Protein AF-A0A5N5Q517-F1 (afdb_monomer)

Solvent-accessible surface area (backbone atoms only — not comparable to full-atom values): 6797 Å² total; per-residue (Å²): 134,90,83,88,81,89,80,87,79,90,72,92,70,87,69,72,79,71,74,73,69,79,69,81,58,79,73,76,69,47,60,68,62,54,40,63,75,42,40,42,101,81,62,33,17,49,59,70,39,53,51,51,47,37,62,74,76,37,30,89,57,47,82,77,71,52,73,65,60,47,52,56,48,47,65,67,34,26,78,87,68,78,72,39,32,40,63,68,30,41,38,51,40,53,53,48,43,56,68,71,30,73,72,77,74,82,124

Structure (mmCIF, N/CA/C/O backbone):
data_AF-A0A5N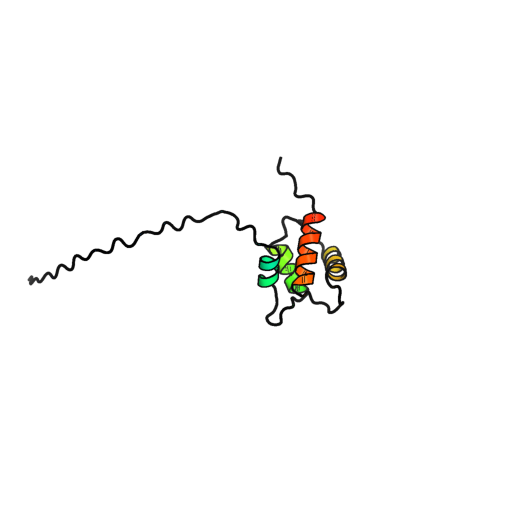5Q517-F1
#
_entry.id   AF-A0A5N5Q517-F1
#
loop_
_atom_site.group_PDB
_atom_site.id
_atom_site.type_symbol
_atom_site.label_atom_id
_atom_site.label_alt_id
_atom_site.label_comp_id
_atom_site.label_asym_id
_atom_site.label_entity_id
_atom_site.label_seq_id
_atom_site.pdbx_PDB_ins_code
_atom_site.Cartn_x
_atom_site.Cartn_y
_atom_site.Cartn_z
_atom_site.occupancy
_atom_site.B_iso_or_equiv
_atom_site.auth_seq_id
_atom_site.auth_comp_id
_atom_site.auth_asym_id
_atom_site.auth_atom_id
_atom_site.pdbx_PDB_model_num
ATOM 1 N N . MET A 1 1 ? -2.087 72.051 -16.065 1.00 37.78 1 MET A N 1
ATOM 2 C CA . MET A 1 1 ? -2.881 72.441 -17.249 1.00 37.78 1 MET A CA 1
ATOM 3 C C . MET A 1 1 ? -3.238 71.177 -18.006 1.00 37.78 1 MET A C 1
ATOM 5 O O . MET A 1 1 ? -2.359 70.367 -18.259 1.00 37.78 1 MET A O 1
ATOM 9 N N . ALA A 1 2 ? -4.532 70.981 -18.243 1.00 43.22 2 ALA A N 1
ATOM 10 C CA . ALA A 1 2 ? -5.119 69.810 -18.879 1.00 43.22 2 ALA A CA 1
ATOM 11 C C . ALA A 1 2 ? -4.736 69.686 -20.360 1.00 43.22 2 ALA A C 1
ATOM 13 O O . ALA A 1 2 ? -4.590 70.708 -21.030 1.00 43.22 2 ALA A O 1
ATOM 14 N N . ARG A 1 3 ? -4.718 68.454 -20.888 1.00 48.12 3 ARG A N 1
ATOM 15 C CA . ARG A 1 3 ? -5.275 68.164 -22.216 1.00 48.12 3 ARG A CA 1
ATOM 16 C C . ARG A 1 3 ? -5.616 66.680 -22.384 1.00 48.12 3 ARG A C 1
ATOM 18 O O . ARG A 1 3 ? -4.802 65.795 -22.165 1.00 48.12 3 ARG A O 1
ATOM 25 N N . TYR A 1 4 ? -6.882 66.494 -22.722 1.00 53.94 4 TYR A N 1
ATOM 26 C CA . TYR A 1 4 ? 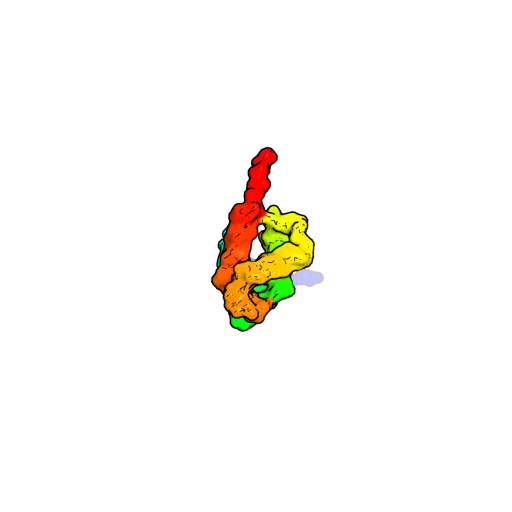-7.653 65.278 -22.912 1.00 53.94 4 TYR A CA 1
ATOM 27 C C . TYR A 1 4 ? -7.211 64.482 -24.145 1.00 53.94 4 TYR A C 1
ATOM 29 O O . TYR A 1 4 ? -6.849 65.082 -25.156 1.00 53.94 4 TYR A O 1
ATOM 37 N N . SER A 1 5 ? -7.414 63.164 -24.130 1.00 53.16 5 SER A N 1
ATOM 38 C CA . SER A 1 5 ? -8.259 62.518 -25.146 1.00 53.16 5 SER A CA 1
ATOM 39 C C . SER A 1 5 ? -8.678 61.123 -24.702 1.00 53.16 5 SER A C 1
ATOM 41 O O . SER A 1 5 ? -7.855 60.247 -24.455 1.00 53.16 5 SER A O 1
ATOM 43 N N . LEU A 1 6 ? -9.997 60.975 -24.595 1.00 52.53 6 LEU A N 1
ATOM 44 C CA . LEU A 1 6 ? -10.712 59.722 -24.462 1.00 52.53 6 LEU A CA 1
ATOM 45 C C . LEU A 1 6 ? -10.476 58.856 -25.701 1.00 52.53 6 LEU A C 1
ATOM 47 O O . LEU A 1 6 ? -10.674 59.332 -26.814 1.00 52.53 6 LEU A O 1
ATOM 51 N N . TRP A 1 7 ? -10.231 57.566 -25.492 1.00 52.56 7 TRP A N 1
ATOM 52 C CA . TRP A 1 7 ? -10.779 56.540 -26.372 1.00 52.56 7 TRP A CA 1
ATOM 53 C C . TRP A 1 7 ? -11.496 55.516 -25.505 1.00 52.56 7 TRP A C 1
ATOM 55 O O . TRP A 1 7 ? -10.900 54.729 -24.775 1.00 52.56 7 TRP A O 1
ATOM 65 N N . VAL A 1 8 ? -12.820 55.623 -25.545 1.00 55.00 8 VAL A N 1
ATOM 66 C CA . VAL A 1 8 ? -13.767 54.675 -24.979 1.00 55.00 8 VAL A CA 1
ATOM 67 C C . VAL A 1 8 ? -13.734 53.439 -25.871 1.00 55.00 8 VAL A C 1
ATOM 69 O O . VAL A 1 8 ? -14.252 53.470 -26.982 1.00 55.00 8 VAL A O 1
ATOM 72 N N . ALA A 1 9 ? -13.129 52.354 -25.395 1.00 54.66 9 ALA A N 1
ATOM 73 C CA . ALA A 1 9 ? -13.336 51.023 -25.955 1.00 54.66 9 ALA A CA 1
ATOM 74 C C . ALA A 1 9 ? -14.180 50.225 -24.958 1.00 54.66 9 ALA A C 1
ATOM 76 O O . ALA A 1 9 ? -13.684 49.440 -24.154 1.00 54.66 9 ALA A O 1
ATOM 77 N N . ALA A 1 10 ? -15.483 50.500 -24.984 1.00 55.69 10 ALA A N 1
ATOM 78 C CA . ALA A 1 10 ? -16.496 49.661 -24.374 1.00 55.69 10 ALA A CA 1
ATOM 79 C C . ALA A 1 10 ? -16.704 48.426 -25.263 1.00 55.69 10 ALA A C 1
ATOM 81 O O . ALA A 1 10 ? -17.483 48.455 -26.209 1.00 55.69 10 ALA A O 1
ATOM 82 N N . LEU A 1 11 ? -15.991 47.348 -24.957 1.00 51.28 11 LEU A N 1
ATOM 83 C CA . LEU A 1 11 ? -16.330 45.983 -25.355 1.00 51.28 11 LEU A CA 1
ATOM 84 C C . LEU A 1 11 ? -16.108 45.161 -24.082 1.00 51.28 11 LEU A C 1
ATOM 86 O O . LEU A 1 11 ? -14.986 44.922 -23.660 1.00 51.28 11 LEU A O 1
ATOM 90 N N . GLY A 1 12 ? -17.152 44.897 -23.306 1.00 56.22 12 GLY A N 1
ATOM 91 C CA . GLY A 1 12 ? -18.132 43.915 -23.745 1.00 56.22 12 GLY A CA 1
ATOM 92 C C . GLY A 1 12 ? -17.532 42.523 -23.591 1.00 56.22 12 GLY A C 1
ATOM 93 O O . GLY A 1 12 ? -17.468 41.768 -24.550 1.00 56.22 12 GLY A O 1
ATOM 94 N N . LEU A 1 13 ? -17.045 42.201 -22.393 1.00 48.34 13 LEU A N 1
ATOM 95 C CA . LEU A 1 13 ? -16.690 40.837 -22.050 1.00 48.34 13 LEU A CA 1
ATOM 96 C C . LEU A 1 13 ? -17.149 40.582 -20.619 1.00 48.34 13 LEU A C 1
ATOM 98 O O . LEU A 1 13 ? -16.394 40.656 -19.652 1.00 48.34 13 LEU A O 1
ATOM 102 N N . VAL A 1 14 ? -18.449 40.309 -20.504 1.00 54.88 14 VAL A N 1
ATOM 103 C CA . VAL A 1 14 ? -18.998 39.518 -19.405 1.00 54.88 14 VAL A CA 1
ATOM 104 C C . VAL A 1 14 ? -18.382 38.129 -19.564 1.00 54.88 14 VAL A C 1
ATOM 106 O O . VAL A 1 14 ? -18.984 37.216 -20.122 1.00 54.88 14 VAL A O 1
ATOM 109 N N . CYS A 1 15 ? -17.123 37.985 -19.151 1.00 49.09 15 CYS A N 1
ATOM 110 C CA . CYS A 1 15 ? -16.556 36.678 -18.907 1.00 49.09 15 CYS A CA 1
ATOM 111 C C . CYS A 1 15 ? -17.254 36.197 -17.651 1.00 49.09 15 CYS A C 1
ATOM 113 O O . CYS A 1 15 ? -16.918 36.616 -16.544 1.00 49.09 15 CYS A O 1
ATOM 115 N N . LEU A 1 16 ? -18.307 35.413 -17.892 1.00 49.50 16 LEU A N 1
ATOM 116 C CA . LEU A 1 16 ? -18.787 34.340 -17.043 1.00 49.50 16 LEU A CA 1
ATOM 117 C C . LEU A 1 16 ? -17.799 34.114 -15.907 1.00 49.50 16 LEU A C 1
ATOM 119 O O . LEU A 1 16 ? -16.763 33.471 -16.083 1.00 49.50 16 LEU A O 1
ATOM 123 N N . ILE A 1 17 ? -18.129 34.673 -14.746 1.00 50.22 17 ILE A N 1
ATOM 124 C CA . ILE A 1 17 ? -17.655 34.122 -13.493 1.00 50.22 17 ILE A CA 1
ATOM 125 C C . ILE A 1 17 ? -18.283 32.735 -13.506 1.00 50.22 17 ILE A C 1
ATOM 127 O O . ILE A 1 17 ? -19.429 32.548 -13.100 1.00 50.22 17 ILE A O 1
ATOM 131 N N . ALA A 1 18 ? -17.566 31.777 -14.094 1.00 50.19 18 ALA A N 1
ATOM 132 C CA . ALA A 1 18 ? -17.718 30.395 -13.738 1.00 50.19 18 ALA A CA 1
ATOM 133 C C . ALA A 1 18 ? -17.439 30.414 -12.244 1.00 50.19 18 ALA A C 1
ATOM 135 O O . ALA A 1 18 ? -16.293 30.459 -11.798 1.00 50.19 18 ALA A O 1
ATOM 136 N N . VAL A 1 19 ? -18.521 30.507 -11.476 1.00 49.00 19 VAL A N 1
ATOM 137 C CA . VAL A 1 19 ? -18.577 29.966 -10.140 1.00 49.00 19 VAL A CA 1
ATOM 138 C C . VAL A 1 19 ? -18.163 28.525 -10.372 1.00 49.00 19 VAL A C 1
ATOM 140 O O . VAL A 1 19 ? -18.977 27.680 -10.730 1.00 49.00 19 VAL A O 1
ATOM 143 N N . VAL A 1 20 ? -16.854 28.279 -10.291 1.00 50.16 20 VAL A N 1
ATOM 144 C CA . VAL A 1 20 ? -16.330 26.982 -9.925 1.00 50.16 20 VAL A CA 1
ATOM 145 C C . VAL A 1 20 ? -16.943 26.810 -8.558 1.00 50.16 20 VAL A C 1
ATOM 147 O O . VAL A 1 20 ? -16.457 27.324 -7.552 1.00 50.16 20 VAL A O 1
ATOM 150 N N . THR A 1 21 ? -18.130 26.214 -8.559 1.00 42.09 21 THR A N 1
ATOM 151 C CA . THR A 1 21 ? -18.644 25.526 -7.408 1.00 42.09 21 THR A CA 1
ATOM 152 C C . THR A 1 21 ? -17.479 24.640 -7.028 1.00 42.09 21 THR A C 1
ATOM 154 O O . THR A 1 21 ? -17.120 23.723 -7.767 1.00 42.09 21 THR A O 1
ATOM 157 N N . SER A 1 22 ? -16.797 24.999 -5.941 1.00 41.56 22 SER A N 1
ATOM 158 C CA . SER A 1 22 ? -16.070 24.022 -5.164 1.00 41.56 22 SER A CA 1
ATOM 159 C C . SER A 1 22 ? -17.107 22.958 -4.856 1.00 41.56 22 SER A C 1
ATOM 161 O O . SER A 1 22 ? -17.851 23.061 -3.879 1.00 41.56 22 SER A O 1
ATOM 163 N N . ASP A 1 23 ? -17.207 21.978 -5.749 1.00 41.03 23 ASP A N 1
ATOM 164 C CA . ASP A 1 23 ? -17.668 20.647 -5.447 1.00 41.03 23 ASP A CA 1
ATOM 165 C C . ASP A 1 23 ? -16.693 20.194 -4.355 1.00 41.03 23 ASP A C 1
ATOM 167 O O . ASP A 1 23 ? -15.713 19.499 -4.583 1.00 41.03 23 ASP A O 1
ATOM 171 N N . ASN A 1 24 ? -16.986 20.599 -3.116 1.00 41.53 24 ASN A N 1
ATOM 172 C CA . ASN A 1 24 ? -16.624 19.893 -1.893 1.00 41.53 24 ASN A CA 1
ATOM 173 C C . ASN A 1 24 ? -17.394 18.565 -1.845 1.00 41.53 24 ASN A C 1
ATOM 175 O O . ASN A 1 24 ? -17.863 18.121 -0.800 1.00 41.53 24 ASN A O 1
ATOM 179 N N . ASN A 1 25 ? -17.585 17.954 -3.004 1.00 37.44 25 ASN A N 1
ATOM 180 C CA . ASN A 1 25 ? -17.921 16.578 -3.134 1.00 37.44 25 ASN A CA 1
ATOM 181 C C . ASN A 1 25 ? -16.573 15.903 -2.938 1.00 37.44 25 ASN A C 1
ATOM 183 O O . ASN A 1 25 ? -15.672 16.137 -3.750 1.00 37.44 25 ASN A O 1
ATOM 187 N N . PRO A 1 26 ? -16.353 15.190 -1.823 1.00 42.47 26 PRO A N 1
ATOM 188 C CA . PRO A 1 26 ? -15.155 14.391 -1.691 1.00 42.47 26 PRO A CA 1
ATOM 189 C C . PRO A 1 26 ? -15.186 13.443 -2.884 1.00 42.47 26 PRO A C 1
ATOM 191 O O . PRO A 1 26 ? -15.954 12.479 -2.878 1.00 42.47 26 PRO A O 1
ATOM 194 N N . GLN A 1 27 ? -14.434 13.772 -3.944 1.00 43.59 27 GLN A N 1
ATOM 195 C CA . GLN A 1 27 ? -14.235 12.882 -5.070 1.00 43.59 27 GLN A CA 1
ATOM 196 C C . GLN A 1 27 ? -13.810 11.589 -4.412 1.00 43.59 27 GLN A C 1
ATOM 198 O O . GLN A 1 27 ? -12.785 11.536 -3.731 1.00 43.59 27 GLN A O 1
ATOM 203 N N . THR A 1 28 ? -14.689 10.596 -4.479 1.00 51.38 28 THR A N 1
ATOM 204 C CA . THR A 1 28 ? -14.395 9.284 -3.941 1.00 51.38 28 THR A CA 1
ATOM 205 C C . THR A 1 28 ? -13.345 8.758 -4.897 1.00 51.38 28 THR A C 1
ATOM 207 O O . THR A 1 28 ? -13.682 8.226 -5.952 1.00 51.38 28 THR A O 1
ATOM 210 N N . GLU A 1 29 ? -12.082 9.081 -4.609 1.00 64.00 29 GLU A N 1
ATOM 211 C CA . GLU A 1 29 ? -10.949 8.680 -5.420 1.00 64.00 29 GLU A CA 1
ATOM 212 C C . GLU A 1 29 ? -11.069 7.170 -5.585 1.00 64.00 29 GLU A C 1
ATOM 214 O O . GLU A 1 29 ? -11.140 6.417 -4.610 1.00 64.00 29 GLU A O 1
ATOM 219 N N . SER A 1 30 ? -11.198 6.735 -6.836 1.00 70.56 30 SER A N 1
ATOM 220 C CA . SER A 1 30 ? -11.192 5.315 -7.158 1.00 70.56 30 SER A CA 1
ATOM 221 C C . SER A 1 30 ? -9.885 4.692 -6.664 1.00 70.56 30 SER A C 1
ATOM 223 O O . SER A 1 30 ? -8.841 5.349 -6.674 1.00 70.56 30 SER A O 1
ATOM 225 N N . ASP A 1 31 ? -9.907 3.418 -6.287 1.00 72.12 31 ASP A N 1
ATOM 226 C CA . ASP A 1 31 ? -8.716 2.738 -5.753 1.00 72.12 31 ASP A CA 1
ATOM 227 C C . ASP A 1 31 ? -7.543 2.778 -6.735 1.00 72.12 31 ASP A C 1
ATOM 229 O O . ASP A 1 31 ? -6.400 3.014 -6.350 1.00 72.12 31 ASP A O 1
ATOM 233 N N . ALA A 1 32 ? -7.845 2.700 -8.033 1.00 69.62 32 ALA A N 1
ATOM 234 C CA . ALA A 1 32 ? -6.867 2.889 -9.095 1.00 69.62 32 ALA A CA 1
ATOM 235 C C . ALA A 1 32 ? -6.231 4.292 -9.093 1.00 69.62 32 ALA A C 1
ATOM 237 O O . ALA A 1 32 ? -5.026 4.416 -9.319 1.00 69.62 32 ALA A O 1
ATOM 238 N N . SER A 1 33 ? -7.022 5.338 -8.828 1.00 81.56 33 SER A N 1
ATOM 239 C CA . SER A 1 33 ? -6.534 6.722 -8.760 1.00 81.56 33 SER A CA 1
ATOM 240 C C . SER A 1 33 ? -5.736 7.022 -7.495 1.00 81.56 33 SER A C 1
ATOM 242 O O . SER A 1 33 ? -4.877 7.897 -7.538 1.00 81.56 33 SER A O 1
ATOM 244 N N . ILE A 1 34 ? -5.977 6.288 -6.403 1.00 84.75 34 ILE A N 1
ATOM 245 C CA . ILE A 1 34 ? -5.141 6.361 -5.201 1.00 84.75 34 ILE A CA 1
ATOM 246 C C . ILE A 1 34 ? -3.780 5.741 -5.516 1.00 84.75 34 ILE A C 1
ATOM 248 O O . ILE A 1 34 ? -2.774 6.427 -5.399 1.00 84.75 34 ILE A O 1
ATOM 252 N N . CYS A 1 35 ? -3.738 4.501 -6.013 1.00 87.12 35 CYS A N 1
ATOM 253 C CA . CYS A 1 35 ? -2.478 3.818 -6.321 1.00 87.12 35 CYS A CA 1
ATOM 254 C C . CYS A 1 35 ? -1.592 4.603 -7.300 1.00 87.12 35 CYS A C 1
ATOM 256 O O . CYS A 1 35 ? -0.401 4.780 -7.052 1.00 87.12 35 CYS A O 1
ATOM 258 N N . ALA A 1 36 ? -2.182 5.162 -8.362 1.00 86.50 36 ALA A N 1
ATOM 259 C CA . ALA A 1 36 ? -1.445 5.901 -9.386 1.00 86.50 36 ALA A CA 1
ATOM 260 C C . ALA A 1 36 ? -0.733 7.165 -8.861 1.00 86.50 36 ALA A C 1
ATOM 262 O O . ALA A 1 36 ? 0.262 7.580 -9.447 1.00 86.50 36 ALA A O 1
ATOM 263 N N . GLN A 1 37 ? -1.209 7.773 -7.766 1.00 87.25 37 GLN A N 1
ATOM 264 C CA . GLN A 1 37 ? -0.563 8.945 -7.151 1.00 87.25 37 GLN A CA 1
ATOM 265 C C . GLN A 1 37 ? 0.739 8.593 -6.417 1.00 87.25 37 GLN A C 1
ATOM 267 O O . GLN A 1 37 ? 1.550 9.483 -6.165 1.00 87.25 37 GLN A O 1
ATOM 272 N N . PHE A 1 38 ? 0.927 7.319 -6.062 1.00 87.56 38 PHE A N 1
ATOM 273 C CA . PHE A 1 38 ? 2.033 6.853 -5.222 1.00 87.56 38 PHE A CA 1
ATOM 274 C C . PHE A 1 38 ? 2.983 5.891 -5.938 1.00 87.56 38 PHE A C 1
ATOM 276 O O . PHE A 1 38 ? 3.996 5.517 -5.352 1.00 87.56 38 PHE A O 1
ATOM 283 N N . LEU A 1 39 ? 2.695 5.519 -7.191 1.00 86.94 39 LEU A N 1
ATOM 284 C CA . LEU A 1 39 ? 3.659 4.811 -8.027 1.00 86.94 39 LEU A CA 1
ATOM 285 C C . LEU A 1 39 ? 4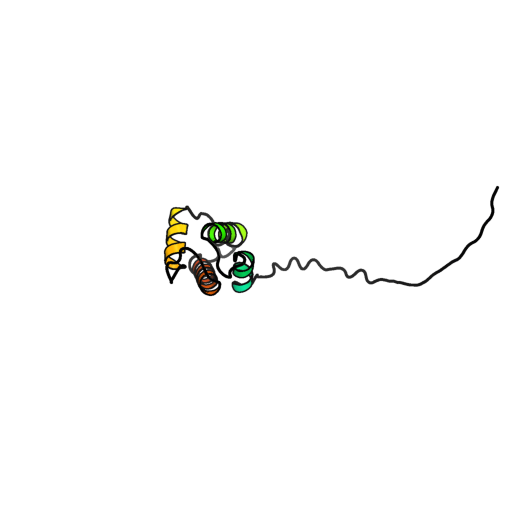.899 5.681 -8.244 1.00 86.94 39 LEU A C 1
ATOM 287 O O . LEU A 1 39 ? 4.814 6.859 -8.598 1.00 86.94 39 LEU A O 1
ATOM 291 N N . ASP A 1 40 ? 6.062 5.071 -8.063 1.00 79.81 40 ASP A N 1
ATOM 292 C CA . ASP A 1 40 ? 7.316 5.627 -8.529 1.00 79.81 40 ASP A CA 1
ATOM 293 C C . ASP A 1 40 ? 7.312 5.587 -10.071 1.00 79.81 40 ASP A C 1
ATOM 295 O O . ASP A 1 40 ? 6.566 4.824 -10.693 1.00 79.81 40 ASP A O 1
ATOM 299 N N . GLY A 1 41 ? 8.125 6.422 -10.728 1.00 75.12 41 GLY A N 1
ATOM 300 C CA . GLY A 1 41 ? 8.092 6.619 -12.191 1.00 75.12 41 GLY A CA 1
ATOM 301 C C . GLY A 1 41 ? 8.283 5.356 -13.060 1.00 75.12 41 GLY A C 1
ATOM 302 O O . GLY A 1 41 ? 8.241 5.460 -14.282 1.00 75.12 41 GLY A O 1
ATOM 303 N N . GLY A 1 42 ? 8.490 4.186 -12.445 1.00 70.62 42 GLY A N 1
ATOM 304 C CA . GLY A 1 42 ? 8.640 2.861 -13.047 1.00 70.62 42 GLY A CA 1
ATOM 305 C C . GLY A 1 42 ? 7.422 1.928 -12.957 1.00 70.62 42 GLY A C 1
ATOM 306 O O . GLY A 1 42 ? 7.551 0.772 -13.340 1.00 70.62 42 GLY A O 1
ATOM 307 N N . SER A 1 43 ? 6.237 2.398 -12.544 1.00 83.25 43 SER A N 1
ATOM 308 C CA . SER A 1 43 ? 4.983 1.603 -12.434 1.00 83.25 43 SER A CA 1
ATOM 309 C C . SER A 1 43 ? 4.853 0.706 -11.197 1.00 83.25 43 SER A C 1
ATOM 311 O O . SER A 1 43 ? 3.871 -0.031 -11.075 1.00 83.25 43 SER A O 1
ATOM 313 N N . THR A 1 44 ? 5.799 0.798 -10.269 1.00 89.75 44 THR A N 1
ATOM 314 C CA . THR A 1 44 ? 5.752 0.155 -8.952 1.00 89.75 44 THR A CA 1
ATOM 315 C C . THR A 1 44 ? 5.919 1.212 -7.865 1.00 89.75 44 THR A C 1
ATOM 317 O O . THR A 1 44 ? 6.389 2.313 -8.142 1.00 89.75 44 THR A O 1
ATOM 320 N N . MET A 1 45 ? 5.499 0.923 -6.637 1.00 89.81 45 MET A N 1
ATOM 321 C CA . MET A 1 45 ? 5.726 1.7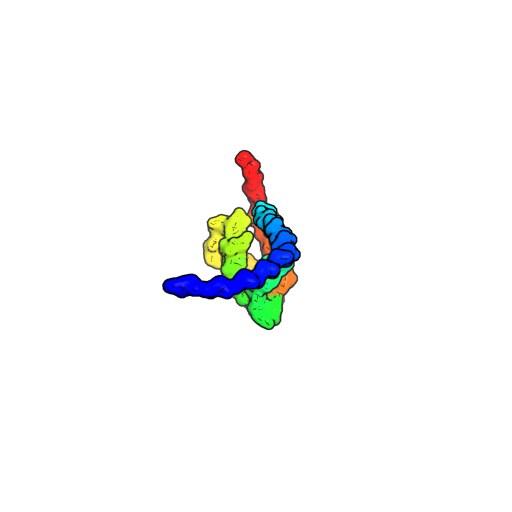77 -5.472 1.00 89.81 45 MET A CA 1
ATOM 322 C C . MET A 1 45 ? 6.565 1.038 -4.436 1.00 89.81 45 MET A C 1
ATOM 324 O O . MET A 1 45 ? 6.282 -0.111 -4.105 1.00 89.81 45 MET A O 1
ATOM 328 N N . SER A 1 46 ? 7.592 1.700 -3.913 1.00 87.81 46 SER A N 1
ATOM 329 C CA . SER A 1 46 ? 8.374 1.165 -2.793 1.00 87.81 46 SER A CA 1
ATOM 330 C C . SER A 1 46 ? 7.557 1.086 -1.500 1.00 87.81 46 SER A C 1
ATOM 332 O O . SER A 1 46 ? 6.606 1.841 -1.298 1.00 87.81 46 SER A O 1
ATOM 334 N N . ILE A 1 47 ? 7.98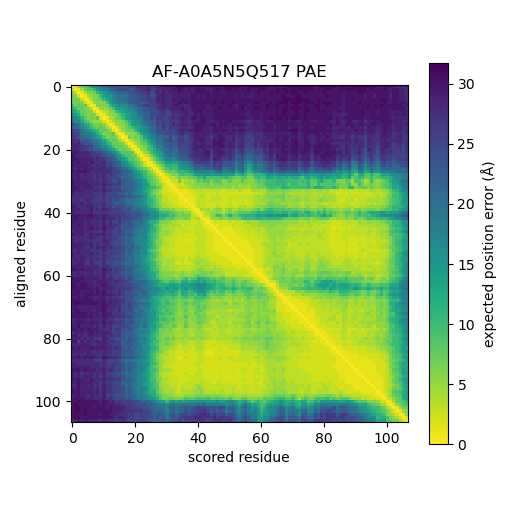3 0.242 -0.558 1.00 83.56 47 ILE A N 1
ATOM 335 C CA . ILE A 1 47 ? 7.346 0.106 0.764 1.00 83.56 47 ILE A CA 1
ATOM 336 C C . ILE A 1 47 ? 7.129 1.470 1.446 1.00 83.56 47 ILE A C 1
ATOM 338 O O . ILE A 1 47 ? 6.060 1.723 1.996 1.00 83.56 47 ILE A O 1
ATOM 342 N N . ALA A 1 48 ? 8.110 2.376 1.391 1.00 84.81 48 ALA A N 1
ATOM 343 C CA . ALA A 1 48 ? 7.986 3.713 1.978 1.00 84.81 48 ALA A CA 1
ATOM 344 C C . ALA A 1 48 ? 6.810 4.507 1.375 1.00 84.81 48 ALA A C 1
ATOM 346 O O . ALA A 1 48 ? 6.040 5.124 2.106 1.00 84.81 48 ALA A O 1
ATOM 347 N N . ARG A 1 49 ? 6.608 4.414 0.057 1.00 88.31 49 ARG A N 1
ATOM 348 C CA . ARG A 1 49 ? 5.464 5.033 -0.627 1.00 88.31 49 ARG A CA 1
ATOM 349 C C . ARG A 1 49 ? 4.133 4.408 -0.231 1.00 88.31 49 ARG A C 1
ATOM 351 O O . ARG A 1 49 ? 3.135 5.119 -0.150 1.00 88.31 49 ARG A O 1
ATOM 358 N N . VAL A 1 50 ? 4.115 3.105 0.050 1.00 86.94 50 VAL A N 1
ATOM 359 C CA . VAL A 1 50 ? 2.926 2.412 0.570 1.00 86.94 50 VAL A CA 1
ATOM 360 C C . VAL A 1 50 ? 2.528 2.979 1.934 1.00 86.94 50 VAL A C 1
ATOM 362 O O . VAL A 1 50 ? 1.348 3.248 2.162 1.00 86.94 50 VAL A O 1
ATOM 365 N N . PHE A 1 51 ? 3.500 3.223 2.821 1.00 85.19 51 PHE A N 1
ATOM 366 C CA . PHE A 1 51 ? 3.249 3.880 4.108 1.00 85.19 51 PHE A CA 1
ATOM 367 C C . PHE A 1 51 ? 2.649 5.277 3.919 1.00 85.19 51 PHE A C 1
ATOM 369 O O . PHE A 1 51 ? 1.603 5.563 4.504 1.00 85.19 51 PHE A O 1
ATOM 376 N N . ASP A 1 52 ? 3.255 6.100 3.059 1.00 87.88 52 ASP A N 1
ATOM 377 C CA . ASP A 1 52 ? 2.762 7.449 2.761 1.00 87.88 52 ASP A CA 1
ATOM 378 C C . ASP A 1 52 ? 1.327 7.413 2.215 1.00 87.88 52 ASP A C 1
ATOM 380 O O . ASP A 1 52 ? 0.456 8.155 2.675 1.00 87.88 52 ASP A O 1
ATOM 384 N N . MET A 1 53 ? 1.050 6.518 1.258 1.00 88.12 53 MET A N 1
ATOM 385 C CA . MET A 1 53 ? -0.281 6.341 0.673 1.00 88.12 53 MET A CA 1
ATOM 386 C C . MET A 1 53 ? -1.313 6.053 1.753 1.00 88.12 53 MET A C 1
ATOM 388 O O . MET A 1 53 ? -2.395 6.646 1.782 1.00 88.12 53 MET A O 1
ATOM 392 N N . ILE A 1 54 ? -0.985 5.133 2.650 1.00 85.00 54 ILE A N 1
ATOM 393 C CA . ILE A 1 54 ? -1.916 4.698 3.666 1.00 85.00 54 ILE A CA 1
ATOM 394 C C . ILE A 1 54 ? -2.126 5.785 4.723 1.00 85.00 54 ILE A C 1
ATOM 396 O O . ILE A 1 54 ? -3.271 6.047 5.092 1.00 85.00 54 ILE A O 1
ATOM 400 N N . GLU A 1 55 ? -1.073 6.471 5.165 1.00 84.12 55 GLU A N 1
ATOM 401 C CA . GLU A 1 55 ? -1.194 7.572 6.121 1.00 84.12 55 GLU A CA 1
ATOM 402 C C . GLU A 1 55 ? -1.978 8.766 5.549 1.00 84.12 55 GLU A C 1
ATOM 404 O O . GLU A 1 55 ? -2.781 9.381 6.256 1.00 84.12 55 GLU A O 1
ATOM 409 N N . ILE A 1 56 ? -1.792 9.086 4.268 1.00 84.06 56 ILE A N 1
ATOM 410 C CA . ILE A 1 56 ? -2.427 10.250 3.640 1.00 84.06 56 ILE A CA 1
ATOM 411 C C . ILE A 1 56 ? -3.868 9.939 3.219 1.00 84.06 56 ILE A C 1
ATOM 413 O O . ILE A 1 56 ? -4.767 10.749 3.453 1.00 84.06 56 ILE A O 1
ATOM 417 N N . LYS A 1 57 ? -4.108 8.783 2.587 1.00 85.50 57 LYS A N 1
ATOM 418 C CA . LYS A 1 57 ? -5.390 8.472 1.927 1.00 85.50 57 LYS A CA 1
ATOM 419 C C . LYS A 1 57 ? -6.255 7.476 2.693 1.00 85.50 57 LYS A C 1
ATOM 421 O O . LYS A 1 57 ? -7.476 7.499 2.546 1.00 85.50 57 LYS A O 1
ATOM 426 N N . LEU A 1 58 ? -5.660 6.607 3.514 1.00 80.19 58 LEU A N 1
ATOM 427 C CA . LEU A 1 58 ? -6.359 5.464 4.123 1.00 80.19 58 LEU A CA 1
ATOM 428 C C . LEU A 1 58 ? -6.300 5.433 5.657 1.00 80.19 58 LEU A C 1
ATOM 430 O O . LEU A 1 58 ? -6.803 4.491 6.268 1.00 80.19 58 LEU A O 1
ATOM 434 N N . LYS A 1 59 ? -5.788 6.483 6.306 1.00 79.44 59 LYS A N 1
ATOM 435 C CA . LYS A 1 59 ? -5.696 6.598 7.773 1.00 79.44 59 LYS A CA 1
ATOM 436 C C . LYS A 1 59 ? -7.037 6.444 8.488 1.00 79.44 59 LYS A C 1
ATOM 438 O O . LYS A 1 59 ? -7.091 5.967 9.614 1.00 79.44 59 LYS A O 1
ATOM 443 N N . SER A 1 60 ? -8.140 6.799 7.832 1.00 77.62 60 SER A N 1
ATOM 444 C CA . SER A 1 60 ? -9.494 6.575 8.357 1.00 77.62 60 SER A CA 1
ATOM 445 C C . SER A 1 60 ? -9.879 5.093 8.429 1.00 77.62 60 SER A C 1
ATOM 447 O O . SER A 1 60 ? -10.640 4.705 9.316 1.00 77.62 60 SER A O 1
ATOM 449 N N . TYR A 1 61 ? -9.348 4.272 7.521 1.00 73.25 61 TYR A N 1
ATOM 450 C CA . TYR A 1 61 ? -9.510 2.820 7.524 1.00 73.25 61 TYR A CA 1
ATOM 451 C C . TYR A 1 61 ? -8.517 2.155 8.460 1.00 73.25 61 TYR A C 1
ATOM 453 O O . TYR A 1 61 ? -8.755 1.043 8.910 1.00 73.25 61 TYR A O 1
ATOM 461 N N . VAL A 1 62 ? -7.410 2.807 8.790 1.00 73.00 62 VAL A N 1
ATOM 462 C CA . VAL A 1 62 ? -6.408 2.186 9.643 1.00 73.00 62 VAL A CA 1
ATOM 463 C C . VAL A 1 62 ? -5.837 3.219 10.613 1.00 73.00 62 VAL A C 1
ATOM 465 O O . VAL A 1 62 ? -4.767 3.782 10.384 1.00 73.00 62 VAL A O 1
ATOM 468 N N . PRO A 1 63 ? -6.579 3.508 11.696 1.00 63.09 63 PRO A N 1
ATOM 469 C CA . PRO A 1 63 ? -6.258 4.617 12.586 1.00 63.09 63 PRO A CA 1
ATOM 470 C C . PRO A 1 63 ? -4.977 4.409 13.401 1.00 63.09 63 PRO A C 1
ATOM 472 O O . PRO A 1 63 ? -4.516 5.369 14.009 1.00 63.09 63 PRO A O 1
ATOM 475 N N . ASP A 1 64 ? -4.417 3.193 13.419 1.00 66.56 64 ASP A N 1
ATOM 476 C CA . ASP A 1 64 ? -3.225 2.870 14.204 1.00 66.56 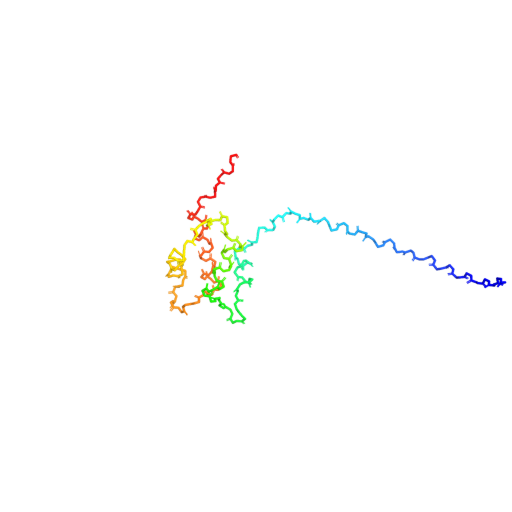64 ASP A CA 1
ATOM 477 C C . ASP A 1 64 ? -2.462 1.668 13.606 1.00 66.56 64 ASP A C 1
ATOM 479 O O . ASP A 1 64 ? -2.522 0.542 14.105 1.00 66.56 64 ASP A O 1
ATOM 483 N N . MET A 1 65 ? -1.789 1.866 12.466 1.00 64.75 65 MET A N 1
ATOM 484 C CA . MET A 1 65 ? -0.809 0.879 11.995 1.00 64.75 65 MET A CA 1
ATOM 485 C C . MET A 1 65 ? 0.520 1.117 12.682 1.00 64.75 65 MET A C 1
ATOM 487 O O . MET A 1 65 ? 1.308 1.966 12.272 1.00 64.75 65 MET A O 1
ATOM 491 N N . GLY A 1 66 ? 0.805 0.286 13.679 1.00 65.69 66 GLY A N 1
ATOM 492 C CA . GLY A 1 66 ? 2.189 0.021 14.039 1.00 65.69 66 GLY A CA 1
ATOM 493 C C . GLY A 1 66 ? 2.962 -0.519 12.828 1.00 65.69 66 GLY A C 1
ATOM 494 O O . GLY A 1 66 ? 2.406 -1.195 11.956 1.00 65.69 66 GLY A O 1
ATOM 495 N N . THR A 1 67 ? 4.266 -0.256 12.792 1.00 67.81 67 THR A N 1
ATOM 496 C CA . THR A 1 67 ? 5.198 -0.705 11.742 1.00 67.81 67 THR A CA 1
ATOM 497 C C . THR A 1 67 ? 5.160 -2.216 11.497 1.00 67.81 67 THR A C 1
ATOM 499 O O . THR A 1 67 ? 5.392 -2.663 10.375 1.00 67.81 67 THR A O 1
ATOM 502 N N . GLU A 1 68 ? 4.833 -3.008 12.519 1.00 71.38 68 GLU A N 1
ATOM 503 C CA . GLU A 1 68 ? 4.703 -4.466 12.432 1.00 71.38 68 GLU A CA 1
ATOM 504 C C . GLU A 1 68 ? 3.489 -4.898 11.594 1.00 71.38 68 GLU A C 1
ATOM 506 O O . GLU A 1 68 ? 3.629 -5.698 10.672 1.00 71.38 68 GLU A O 1
ATOM 511 N N . MET A 1 69 ? 2.322 -4.285 11.824 1.00 74.38 69 MET A N 1
ATOM 512 C CA . MET A 1 69 ? 1.112 -4.582 11.055 1.00 74.38 69 MET A CA 1
ATOM 513 C C . MET A 1 69 ? 1.274 -4.185 9.585 1.00 74.38 69 MET A C 1
ATOM 515 O O . MET A 1 69 ? 0.814 -4.903 8.701 1.00 74.38 69 MET A O 1
ATOM 519 N N . MET A 1 70 ? 1.975 -3.079 9.311 1.00 73.25 70 MET A N 1
ATOM 520 C CA . MET A 1 70 ? 2.264 -2.696 7.930 1.00 73.25 70 MET A CA 1
ATOM 521 C C . MET A 1 70 ? 3.209 -3.680 7.245 1.00 73.25 70 MET A C 1
ATOM 523 O O . MET A 1 70 ? 2.998 -4.025 6.087 1.00 73.25 70 MET A O 1
ATOM 527 N N . ARG A 1 71 ? 4.236 -4.168 7.948 1.00 76.31 71 ARG A N 1
ATOM 528 C CA . ARG A 1 71 ? 5.139 -5.178 7.388 1.00 76.31 71 ARG A CA 1
ATOM 529 C C . ARG A 1 71 ? 4.377 -6.453 7.020 1.00 76.31 71 ARG A C 1
ATOM 531 O O . ARG A 1 71 ? 4.657 -7.048 5.983 1.00 76.31 71 ARG A O 1
ATOM 538 N N . ASP A 1 72 ? 3.405 -6.849 7.833 1.00 79.44 72 ASP A N 1
ATOM 539 C CA . ASP A 1 72 ? 2.545 -7.989 7.521 1.00 79.44 72 ASP A CA 1
ATOM 540 C C . ASP A 1 72 ? 1.574 -7.701 6.369 1.00 79.44 72 ASP A C 1
ATOM 542 O O . ASP A 1 72 ? 1.312 -8.596 5.567 1.00 79.44 72 ASP A O 1
ATOM 546 N N . PHE A 1 73 ? 1.094 -6.460 6.219 1.00 78.19 73 PHE A N 1
ATOM 547 C CA . PHE A 1 73 ? 0.334 -6.060 5.031 1.00 78.19 73 PHE A CA 1
ATOM 548 C C . PHE A 1 73 ? 1.168 -6.100 3.769 1.00 78.19 73 PHE A C 1
ATOM 550 O O . PHE A 1 73 ? 0.686 -6.599 2.759 1.00 78.19 73 PHE A O 1
ATOM 557 N N . MET A 1 74 ? 2.411 -5.637 3.840 1.00 77.69 74 MET A N 1
ATOM 558 C CA . MET A 1 74 ? 3.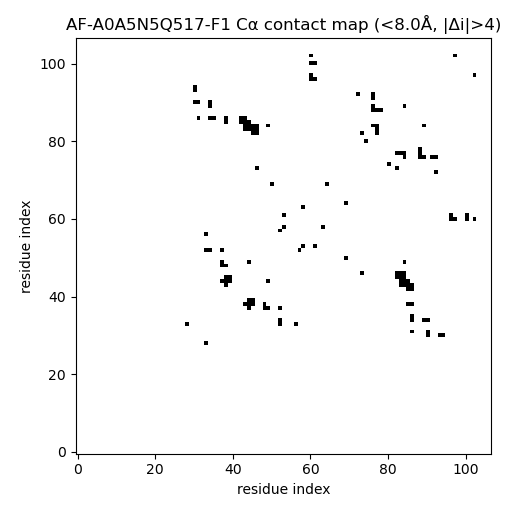302 -5.661 2.696 1.00 77.69 74 MET A CA 1
ATOM 559 C C . MET A 1 74 ? 3.543 -7.098 2.239 1.00 77.69 74 MET A C 1
ATOM 561 O O . MET A 1 74 ? 3.307 -7.396 1.082 1.00 77.69 74 MET A O 1
ATOM 565 N N . LYS A 1 75 ? 3.839 -8.028 3.157 1.00 80.88 75 LYS A N 1
ATOM 566 C CA . LYS A 1 75 ? 3.971 -9.463 2.832 1.00 80.88 75 LYS A CA 1
ATOM 567 C C . LYS A 1 75 ? 2.722 -10.095 2.211 1.00 80.88 75 LYS A C 1
ATOM 569 O O . LYS A 1 75 ? 2.825 -11.150 1.595 1.00 80.88 75 LYS A O 1
ATOM 574 N N . TYR A 1 76 ? 1.543 -9.543 2.492 1.00 80.56 76 TYR A N 1
ATOM 575 C CA . TYR A 1 76 ? 0.282 -10.053 1.962 1.00 80.56 76 TYR A CA 1
ATOM 576 C C . TYR A 1 76 ? -0.067 -9.427 0.606 1.00 80.56 76 TYR A C 1
ATOM 578 O O . TYR A 1 76 ? -0.665 -10.091 -0.236 1.00 80.56 76 TYR A O 1
ATOM 586 N N . ALA A 1 77 ? 0.260 -8.148 0.420 1.00 84.06 77 ALA A N 1
ATOM 587 C CA . ALA A 1 77 ? -0.031 -7.400 -0.794 1.00 84.06 77 ALA A CA 1
ATOM 588 C C . ALA A 1 77 ? 0.998 -7.652 -1.903 1.00 84.06 77 ALA A C 1
ATOM 590 O O . ALA A 1 77 ? 0.598 -7.748 -3.059 1.00 84.06 77 ALA A O 1
ATOM 591 N N . ASP A 1 78 ? 2.273 -7.782 -1.533 1.00 86.25 78 ASP A N 1
ATOM 592 C CA . ASP A 1 78 ? 3.403 -8.119 -2.400 1.00 86.25 78 ASP A CA 1
ATOM 593 C C . ASP A 1 78 ? 3.369 -9.617 -2.722 1.00 86.25 78 ASP A C 1
ATOM 595 O O . ASP A 1 78 ? 3.794 -10.471 -1.932 1.00 86.25 78 ASP A O 1
ATOM 599 N N . ASN A 1 79 ? 2.748 -9.952 -3.850 1.00 86.44 79 ASN A N 1
ATOM 600 C CA . ASN A 1 79 ? 2.473 -11.336 -4.206 1.00 86.44 79 ASN A CA 1
ATOM 601 C C . ASN A 1 79 ? 3.666 -11.983 -4.918 1.00 86.44 79 ASN A C 1
ATOM 603 O O . ASN A 1 79 ? 3.883 -13.191 -4.774 1.00 86.44 79 ASN A O 1
ATOM 607 N N . ASP A 1 80 ? 4.432 -11.203 -5.678 1.00 88.81 80 ASP A N 1
ATOM 608 C CA . ASP A 1 80 ? 5.646 -11.669 -6.349 1.00 88.81 80 ASP A CA 1
ATOM 609 C C . ASP A 1 80 ? 6.915 -11.559 -5.481 1.00 88.81 80 ASP A C 1
ATOM 611 O O . ASP A 1 80 ? 7.918 -12.207 -5.800 1.00 88.81 80 ASP A O 1
ATOM 615 N N . ARG A 1 81 ? 6.815 -10.915 -4.309 1.00 87.00 81 ARG A N 1
ATOM 616 C CA . ARG A 1 81 ? 7.860 -10.779 -3.280 1.00 87.00 81 ARG A CA 1
ATOM 617 C C . ARG A 1 81 ? 9.054 -9.973 -3.771 1.00 87.00 81 ARG A C 1
ATOM 619 O O . ARG A 1 81 ? 10.200 -10.347 -3.494 1.00 87.00 81 ARG A O 1
ATOM 626 N N . ASP A 1 82 ? 8.785 -8.909 -4.518 1.00 88.88 82 ASP A N 1
ATOM 627 C CA . ASP A 1 82 ? 9.803 -8.022 -5.072 1.00 88.88 82 ASP A CA 1
ATOM 628 C C . ASP A 1 82 ? 10.096 -6.785 -4.194 1.00 88.88 82 ASP A C 1
ATOM 630 O O . ASP A 1 82 ? 10.898 -5.930 -4.583 1.00 88.88 82 ASP A O 1
ATOM 634 N N . ASP A 1 83 ? 9.504 -6.711 -2.994 1.00 86.31 83 ASP A N 1
ATOM 635 C CA . ASP A 1 83 ? 9.562 -5.586 -2.050 1.00 86.31 83 ASP A CA 1
ATOM 636 C C . ASP A 1 83 ? 8.970 -4.271 -2.608 1.00 86.31 83 ASP A C 1
ATOM 638 O O . ASP A 1 83 ? 9.173 -3.186 -2.046 1.00 86.31 83 ASP A O 1
ATOM 642 N N . HIS A 1 84 ? 8.202 -4.343 -3.693 1.00 89.44 84 HIS A N 1
ATOM 643 C CA . HIS A 1 84 ? 7.448 -3.243 -4.276 1.00 89.44 84 HIS A CA 1
ATOM 644 C C . HIS A 1 84 ? 5.975 -3.653 -4.429 1.00 89.44 84 HIS A C 1
ATOM 646 O O . HIS A 1 84 ? 5.585 -4.791 -4.203 1.00 89.44 84 HIS A O 1
ATOM 652 N N . LEU A 1 85 ? 5.102 -2.687 -4.720 1.00 91.00 85 LEU A N 1
ATOM 653 C CA . LEU A 1 85 ? 3.739 -2.988 -5.163 1.00 91.00 85 LEU A CA 1
ATOM 654 C C . LEU A 1 85 ? 3.538 -2.419 -6.552 1.00 91.00 85 LEU A C 1
ATOM 656 O O . LEU A 1 85 ? 3.693 -1.215 -6.773 1.00 91.00 85 LEU A O 1
ATOM 660 N N . ASN A 1 86 ? 3.121 -3.258 -7.487 1.00 91.75 86 ASN A N 1
ATOM 661 C CA . ASN A 1 86 ? 2.574 -2.768 -8.742 1.00 91.75 86 ASN A CA 1
ATOM 662 C C . ASN A 1 86 ? 1.130 -2.253 -8.553 1.00 91.75 86 ASN A C 1
ATOM 664 O O . ASN A 1 86 ? 0.509 -2.363 -7.490 1.00 91.75 86 ASN A O 1
ATOM 668 N N . GLN A 1 87 ? 0.561 -1.680 -9.614 1.00 89.25 87 GLN A N 1
ATOM 669 C CA . GLN A 1 87 ? -0.796 -1.123 -9.594 1.00 89.25 87 GLN A CA 1
ATOM 670 C C . GLN A 1 87 ? -1.869 -2.139 -9.150 1.00 89.25 87 GLN A C 1
ATOM 672 O O . GLN A 1 87 ? -2.815 -1.762 -8.457 1.00 89.25 87 GLN A O 1
ATOM 677 N N . SER A 1 88 ? -1.745 -3.410 -9.544 1.00 90.12 88 SER A N 1
ATOM 678 C CA . SER A 1 88 ? -2.713 -4.457 -9.189 1.00 90.12 88 SER A CA 1
ATOM 679 C C . SER A 1 88 ? -2.618 -4.825 -7.709 1.00 90.12 88 SER A C 1
ATOM 681 O O . SER A 1 88 ? -3.635 -4.975 -7.032 1.00 90.12 88 SER A O 1
ATOM 683 N N . GLU A 1 89 ? -1.404 -4.961 -7.193 1.00 90.69 89 GLU A N 1
ATOM 684 C CA . GLU A 1 89 ? -1.149 -5.318 -5.797 1.00 90.69 89 GLU A CA 1
ATOM 685 C C . GLU A 1 89 ? -1.560 -4.201 -4.843 1.00 90.69 89 GLU A C 1
ATOM 687 O O . GLU A 1 89 ? -2.205 -4.451 -3.823 1.00 90.69 89 GLU A O 1
ATOM 692 N N . CYS A 1 90 ? -1.308 -2.951 -5.231 1.00 89.62 90 CYS A N 1
ATOM 693 C CA . CYS A 1 90 ? -1.822 -1.802 -4.507 1.00 89.62 90 CYS A CA 1
ATOM 694 C C . CYS A 1 90 ? -3.360 -1.811 -4.437 1.00 89.62 90 CYS A C 1
ATOM 696 O O . CYS A 1 90 ? -3.928 -1.648 -3.359 1.00 89.62 90 CYS A O 1
ATOM 698 N N . GLN A 1 91 ? -4.066 -2.064 -5.545 1.00 88.88 91 GLN A N 1
ATOM 699 C CA . GLN A 1 91 ? -5.535 -2.134 -5.520 1.00 88.88 91 GLN A CA 1
ATOM 700 C C . GLN A 1 91 ? -6.043 -3.248 -4.599 1.00 88.88 91 GLN A C 1
ATOM 702 O O . GLN A 1 91 ? -7.008 -3.048 -3.856 1.00 88.88 91 GLN A O 1
ATOM 707 N N . ASN A 1 92 ? -5.373 -4.401 -4.602 1.00 88.62 92 ASN A N 1
ATOM 708 C CA . ASN A 1 92 ? -5.683 -5.501 -3.695 1.00 88.62 92 ASN A CA 1
ATOM 709 C C . ASN A 1 92 ? -5.491 -5.099 -2.229 1.00 88.62 92 ASN A C 1
ATOM 711 O O . ASN A 1 92 ? -6.362 -5.383 -1.403 1.00 88.62 92 ASN A O 1
ATOM 715 N N . LEU A 1 93 ? -4.410 -4.382 -1.913 1.00 87.25 93 LEU A N 1
ATOM 716 C CA . LEU A 1 93 ? -4.160 -3.845 -0.578 1.00 87.25 93 LEU A CA 1
ATOM 717 C C . LEU A 1 93 ? -5.265 -2.878 -0.139 1.00 87.25 93 LEU A C 1
ATOM 719 O O . LEU A 1 93 ? -5.813 -3.032 0.953 1.00 87.25 93 LEU A O 1
ATOM 723 N N . ILE A 1 94 ? -5.648 -1.919 -0.986 1.00 86.31 94 ILE A N 1
ATOM 724 C CA . ILE A 1 94 ? -6.705 -0.952 -0.658 1.00 86.31 94 ILE A CA 1
ATOM 725 C C . ILE 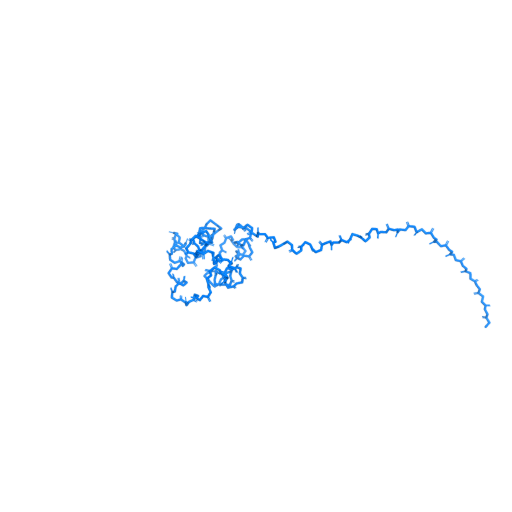A 1 94 ? -8.041 -1.662 -0.414 1.00 86.31 94 ILE A C 1
ATOM 727 O O . ILE A 1 94 ? -8.703 -1.407 0.596 1.00 86.31 94 ILE A O 1
ATOM 731 N N . ASN A 1 95 ? -8.420 -2.590 -1.295 1.00 85.62 95 ASN A N 1
ATOM 732 C CA . ASN A 1 95 ? -9.634 -3.392 -1.139 1.00 85.62 95 ASN A CA 1
ATOM 733 C C . ASN A 1 95 ? -9.623 -4.186 0.169 1.00 85.62 95 ASN A C 1
ATOM 735 O O . ASN A 1 95 ? -10.618 -4.224 0.895 1.00 85.62 95 ASN A O 1
ATOM 739 N N . TYR A 1 96 ? -8.486 -4.797 0.493 1.00 83.19 96 TYR A N 1
ATOM 740 C CA . TYR A 1 96 ? -8.316 -5.543 1.727 1.00 83.19 96 TYR A CA 1
ATOM 741 C C . TYR A 1 96 ? -8.478 -4.646 2.965 1.00 83.19 96 TYR A C 1
ATOM 743 O O . TYR A 1 96 ? -9.235 -4.995 3.871 1.00 83.19 96 TYR A O 1
ATOM 751 N N . LEU A 1 97 ? -7.853 -3.463 2.990 1.00 81.38 97 LEU A N 1
ATOM 752 C CA . LEU A 1 97 ? -7.976 -2.512 4.102 1.00 81.38 97 LEU A CA 1
ATOM 753 C C . LEU A 1 97 ? -9.419 -2.019 4.284 1.00 81.38 97 LEU A C 1
ATOM 755 O O . LEU A 1 97 ? -9.926 -1.990 5.406 1.00 81.38 97 LEU A O 1
ATOM 759 N N . LYS A 1 98 ? -10.116 -1.701 3.187 1.00 80.25 98 LYS A N 1
ATOM 760 C CA . LYS A 1 98 ? -11.526 -1.280 3.223 1.00 80.25 98 LYS A CA 1
ATOM 761 C C . LYS A 1 98 ? -12.466 -2.373 3.729 1.00 80.25 98 LYS A C 1
ATOM 763 O O . LYS A 1 98 ? -13.413 -2.071 4.448 1.00 80.25 98 LYS A O 1
ATOM 768 N N . ASN A 1 99 ? -12.216 -3.628 3.356 1.00 79.00 99 ASN A N 1
ATOM 769 C CA . ASN A 1 99 ? -13.050 -4.763 3.758 1.00 79.00 99 ASN A CA 1
ATOM 770 C C . ASN A 1 99 ? -12.766 -5.223 5.192 1.00 79.00 99 ASN A C 1
ATOM 772 O O . ASN A 1 99 ? -13.676 -5.667 5.891 1.00 79.00 99 ASN A O 1
ATOM 776 N N . ARG A 1 100 ? -11.508 -5.130 5.639 1.00 71.06 100 ARG A N 1
ATOM 777 C CA . ARG A 1 100 ? -11.099 -5.550 6.984 1.00 71.06 100 ARG A CA 1
ATOM 778 C C . ARG A 1 100 ? -11.496 -4.540 8.051 1.00 71.06 100 ARG A C 1
ATOM 780 O O . ARG A 1 100 ? -11.810 -4.939 9.171 1.00 71.06 100 ARG A O 1
ATOM 787 N N . THR A 1 101 ? -11.500 -3.253 7.720 1.00 61.75 101 THR A N 1
ATOM 788 C CA . THR A 1 101 ? -11.950 -2.219 8.644 1.00 61.75 101 THR A CA 1
ATOM 789 C C . THR A 1 101 ? -13.433 -1.980 8.417 1.00 61.75 101 THR A C 1
ATOM 791 O O . THR A 1 101 ? -13.784 -1.300 7.453 1.00 61.75 101 THR A O 1
ATOM 794 N N . PRO A 1 102 ? -14.336 -2.487 9.283 1.00 52.00 102 PRO A N 1
ATOM 795 C CA . PRO A 1 102 ? -15.736 -2.124 9.180 1.00 52.00 102 PRO A CA 1
ATOM 796 C C . PRO A 1 102 ? -15.797 -0.607 9.289 1.00 52.00 102 PRO A C 1
ATOM 798 O O . PRO A 1 102 ? -15.447 -0.049 10.334 1.00 52.00 102 PRO A O 1
ATOM 801 N N . ALA A 1 103 ? -16.183 0.053 8.190 1.00 52.75 103 ALA A N 1
ATOM 802 C CA . ALA A 1 103 ? -16.420 1.484 8.162 1.00 52.75 103 ALA A CA 1
ATOM 803 C C . ALA A 1 103 ? -17.215 1.797 9.422 1.00 52.75 103 ALA A C 1
ATOM 805 O O . ALA A 1 103 ? -18.312 1.254 9.594 1.00 52.75 103 ALA A O 1
ATOM 806 N N . ARG A 1 104 ? -16.626 2.565 10.352 1.00 49.28 104 ARG A N 1
ATOM 807 C CA . ARG A 1 104 ? -17.332 3.009 11.553 1.00 49.28 104 ARG A CA 1
ATOM 808 C C . ARG A 1 104 ? -18.640 3.592 11.043 1.00 49.28 104 ARG A C 1
ATOM 810 O O . ARG A 1 104 ? -18.630 4.662 10.437 1.00 49.28 104 ARG A O 1
ATOM 817 N N . ARG A 1 105 ? -19.741 2.852 11.220 1.00 44.50 105 ARG A N 1
ATOM 818 C CA . ARG A 1 105 ? -21.086 3.340 10.943 1.00 44.50 105 ARG A CA 1
ATOM 819 C C . ARG A 1 105 ? -21.203 4.573 11.820 1.00 44.50 105 ARG A C 1
ATOM 821 O O . ARG A 1 105 ? -21.276 4.441 13.040 1.00 44.50 105 ARG A O 1
ATOM 828 N N . ARG A 1 106 ? -21.076 5.750 11.202 1.00 44.28 106 ARG A N 1
ATOM 829 C CA . ARG A 1 106 ? -21.322 7.037 11.845 1.00 44.28 106 ARG A CA 1
ATOM 830 C C . ARG A 1 106 ? -22.739 6.930 12.416 1.00 44.28 106 ARG A C 1
ATOM 832 O O . ARG A 1 106 ? -23.687 6.805 11.645 1.00 44.28 106 ARG A O 1
ATOM 839 N N . LYS A 1 107 ? -22.830 6.801 13.742 1.00 42.31 107 LYS A N 1
ATOM 840 C CA . LYS A 1 107 ? -24.062 7.017 14.501 1.00 42.31 107 LYS A CA 1
ATOM 841 C C . LYS A 1 107 ? -24.317 8.512 14.575 1.00 42.31 107 LYS A C 1
ATOM 843 O O . LYS A 1 107 ? -23.308 9.249 14.661 1.00 42.31 107 LYS A O 1
#

Nearest PDB structures (foldseek):
  6gel-assembly2_B  TM=7.175E-01  e=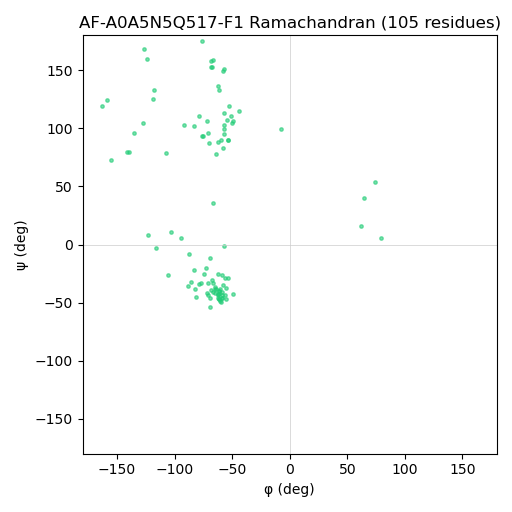5.459E-02  Aequorea victoria
  8c0t-assembly1_A  TM=7.076E-01  e=2.209E-01  Branchiostoma lanceolatum
  1df0-assembly1_A  TM=7.435E-01  e=7.504E-01  Rattus norvegicus
  4by5-assembly2_A-3  TM=6.812E-01  e=7.079E-01  Drosophila melanogaster
  2i7a-assembly1_A-2  TM=7.183E-01  e=4.838E+00  Homo sapiens

Radius of gyration: 24.63 Å; Cα contacts (8 Å, |Δi|>4): 70; chains: 1; bounding box: 34×84×41 Å

Mean predicted aligned error: 14.38 Å

pLDDT: mean 70.8, std 16.96, range [37.44, 91.75]

Foldseek 3Di:
DDDDDDDDPDDDDPPPPPPPPPCPVPPPQDLLNLLVVQADPVQKHALVSLVVSCVVPPCLLPVDDDPVNSVVLQVVLVPVPPNIHGSVSSSVSVVCSPVVRPNPPPD

Secondary structure (DSSP, 8-state):
------------------------------HHHHHHHH--TTSEEEHHHHHHHIIIIITTT-TT--HHHHHHHHHHH-SS-SSEEEHHHHHHHHHHHHHHS------

Organism: Pangasianodon hypophthalmus (NCBI:txid310915)

Sequence (107 aa):
MARYSLWVAALGLVCLIAVVTSDNNPQTESDASICAQFLDGGSTMSIARVFDMIEIKLKSYVPDMGTEMMRDFMKYADNDRDDHLNQSECQNLINYLKNRTPARRRK